Protein AF-A0A922MQA5-F1 (afdb_monomer)

Sequence (140 aa):
MPIGKLEPFSLSSKQWPAYIRRVNQYILLNDVKDNLKVPMLITVVGESTYAVMCDLCSPDFPENKTYEELVNKDGSPNSEVPSVRTETEDTCEDASDEVGEYSHKSNIEAAPEPVTSPPSPPPGASARALRAHNRARLHL

Secondary structure (DSSP, 8-state):
---S-PPPP-GGG--HHHHHHHHHHHHHHTT--HHHHHHHHHHHH-HHHHHHHHHTTTTS-GGGS-HHHHHS-SS-----------------------------------PPPP--PPPPPPTT--HHHHHHHHHHTT--

Mean predicted aligned error: 18.86 Å

Foldseek 3Di:
DQDDDAAADDPVVVPLVVSVVVLVVSCVSRVPDQLCSQVVCLVHNDDVVLVVLQVVQPPDHSNPDGNCCSRVPPPDDDPDDDDDDDDDDDDDDDDDDDDDDDDDDDDDDDDDDDPDQDDDDDPPDDPVVVVVSVVVVVVD

Radius of gyration: 28.34 Å; Cα contacts (8 Å, |Δi|>4): 51; chains: 1; bounding box: 56×68×54 Å

Structure (mmCIF, N/CA/C/O backbone):
data_AF-A0A922MQA5-F1
#
_entry.id   AF-A0A922MQA5-F1
#
loop_
_atom_site.group_PDB
_atom_site.id
_atom_site.type_symbol
_atom_site.label_atom_id
_atom_site.label_alt_id
_atom_site.label_comp_id
_atom_site.label_asym_id
_atom_site.label_entity_id
_atom_site.label_seq_id
_atom_site.pdbx_PDB_ins_code
_atom_site.Cartn_x
_atom_site.Cartn_y
_atom_site.Cartn_z
_atom_site.occupancy
_atom_site.B_iso_or_equiv
_atom_site.auth_seq_id
_atom_site.auth_comp_id
_atom_site.auth_asym_id
_atom_site.auth_atom_id
_atom_site.pdbx_PDB_model_num
ATOM 1 N N . MET A 1 1 ? -10.723 -16.923 2.635 1.00 65.50 1 MET A N 1
ATOM 2 C CA . MET A 1 1 ? -9.321 -16.667 2.228 1.00 65.50 1 MET A CA 1
ATOM 3 C C . MET A 1 1 ? -9.286 -15.342 1.488 1.00 65.50 1 MET A C 1
ATOM 5 O O . MET A 1 1 ? -10.309 -15.036 0.881 1.00 65.50 1 MET A O 1
ATOM 9 N N . PRO A 1 2 ? -8.184 -14.575 1.529 1.00 77.38 2 PRO A N 1
ATOM 10 C CA . PRO A 1 2 ? -8.037 -13.409 0.664 1.00 77.38 2 PRO A CA 1
ATOM 11 C C . PRO A 1 2 ? -8.091 -13.821 -0.814 1.00 77.38 2 PRO A C 1
ATOM 13 O O . PRO A 1 2 ? -7.645 -14.911 -1.180 1.00 77.38 2 PRO A O 1
ATOM 16 N N . ILE A 1 3 ? -8.655 -12.953 -1.646 1.00 88.25 3 ILE A N 1
ATOM 17 C CA . ILE A 1 3 ? -8.811 -13.135 -3.087 1.00 88.25 3 ILE A CA 1
ATOM 18 C C . ILE A 1 3 ? -7.769 -12.267 -3.800 1.00 88.25 3 ILE A C 1
ATOM 20 O O . ILE A 1 3 ? -7.691 -11.054 -3.594 1.00 88.25 3 ILE A O 1
ATOM 24 N N . GLY A 1 4 ? -6.982 -12.908 -4.667 1.00 88.44 4 GLY A N 1
ATOM 25 C CA . GLY A 1 4 ? -5.867 -12.288 -5.381 1.00 88.44 4 GLY A CA 1
ATOM 26 C C . GLY A 1 4 ? -4.569 -12.230 -4.567 1.00 88.44 4 GLY A C 1
ATOM 27 O O . GLY A 1 4 ? -4.519 -12.597 -3.396 1.00 88.44 4 GLY A O 1
ATOM 28 N N . LYS A 1 5 ? -3.498 -11.766 -5.218 1.00 89.75 5 LYS A N 1
ATOM 29 C CA . LYS A 1 5 ? -2.195 -11.494 -4.603 1.00 89.75 5 LYS A CA 1
ATOM 30 C C . LYS A 1 5 ? -1.752 -10.085 -4.987 1.00 89.75 5 LYS A C 1
ATOM 32 O O . LYS A 1 5 ? -1.835 -9.704 -6.157 1.00 89.75 5 LYS A O 1
ATOM 37 N N . LEU A 1 6 ? -1.248 -9.335 -4.014 1.00 92.94 6 LEU A N 1
ATOM 38 C CA . LEU A 1 6 ? -0.515 -8.098 -4.253 1.00 92.94 6 LEU A CA 1
ATOM 39 C C . LEU A 1 6 ? 0.990 -8.386 -4.143 1.00 92.94 6 LEU A C 1
ATOM 41 O O . LEU A 1 6 ? 1.417 -9.158 -3.288 1.00 92.94 6 LEU A O 1
ATOM 45 N N . GLU A 1 7 ? 1.778 -7.814 -5.052 1.00 93.75 7 GLU A N 1
ATOM 46 C CA . GLU A 1 7 ? 3.245 -7.895 -5.005 1.00 93.75 7 GLU A CA 1
ATOM 47 C C . GLU A 1 7 ? 3.784 -6.636 -4.313 1.00 93.75 7 GLU A C 1
ATOM 49 O O . GLU A 1 7 ? 3.208 -5.573 -4.568 1.00 93.75 7 GLU A O 1
ATOM 54 N N . PRO A 1 8 ? 4.869 -6.714 -3.517 1.00 94.25 8 PRO A N 1
ATOM 55 C CA . PRO A 1 8 ? 5.463 -5.557 -2.844 1.00 94.25 8 PRO A CA 1
ATOM 56 C C . PRO A 1 8 ? 5.804 -4.389 -3.775 1.00 94.25 8 PRO A C 1
ATOM 58 O O . PRO A 1 8 ? 6.053 -4.571 -4.973 1.00 94.25 8 PRO A O 1
ATOM 61 N N . PHE A 1 9 ? 5.863 -3.173 -3.223 1.00 94.44 9 PHE A N 1
ATOM 62 C CA . PHE A 1 9 ? 6.219 -2.004 -4.019 1.00 94.44 9 PHE A CA 1
ATOM 63 C C . PHE A 1 9 ? 7.706 -2.020 -4.395 1.00 94.44 9 PHE A C 1
ATOM 65 O O . PHE A 1 9 ? 8.589 -2.209 -3.561 1.00 94.44 9 PHE A O 1
ATOM 72 N N . SER A 1 10 ? 7.990 -1.781 -5.677 1.00 91.12 10 SER A N 1
ATOM 73 C CA . SER A 1 10 ? 9.355 -1.609 -6.171 1.00 91.12 10 SER A CA 1
ATOM 74 C C . SER A 1 10 ? 9.707 -0.125 -6.215 1.00 91.12 10 SER A C 1
ATOM 76 O O . SER A 1 10 ? 9.254 0.596 -7.110 1.00 91.12 10 SER A O 1
ATOM 78 N N . LEU A 1 11 ? 10.574 0.310 -5.296 1.00 88.81 11 LEU A N 1
ATOM 79 C CA . LEU A 1 11 ? 11.140 1.667 -5.259 1.00 88.81 11 LEU A CA 1
ATOM 80 C C . LEU A 1 11 ? 11.762 2.079 -6.609 1.00 88.81 11 LEU A C 1
ATOM 82 O O . LEU A 1 11 ? 11.654 3.232 -7.024 1.00 88.81 11 LEU A O 1
ATOM 86 N N . SER A 1 12 ? 12.344 1.123 -7.343 1.00 89.81 12 SER A N 1
ATOM 87 C CA . SER A 1 12 ? 12.917 1.329 -8.681 1.00 89.81 12 SER A CA 1
ATOM 88 C C . SER A 1 12 ? 11.888 1.759 -9.732 1.00 89.81 12 SER A C 1
ATOM 90 O O . SER A 1 12 ? 12.249 2.448 -10.682 1.00 89.81 12 SER A O 1
ATOM 92 N N . SER A 1 13 ? 10.613 1.381 -9.574 1.00 85.19 13 SER A N 1
ATOM 93 C CA . SER A 1 13 ? 9.548 1.736 -10.524 1.00 85.19 13 SER A CA 1
ATOM 94 C C . SER A 1 13 ? 9.140 3.210 -10.451 1.00 85.19 13 SER A C 1
ATOM 96 O O . SER A 1 13 ? 8.708 3.782 -11.452 1.00 85.19 13 SER A O 1
ATOM 98 N N . LYS A 1 14 ? 9.233 3.816 -9.257 1.00 82.56 14 LYS A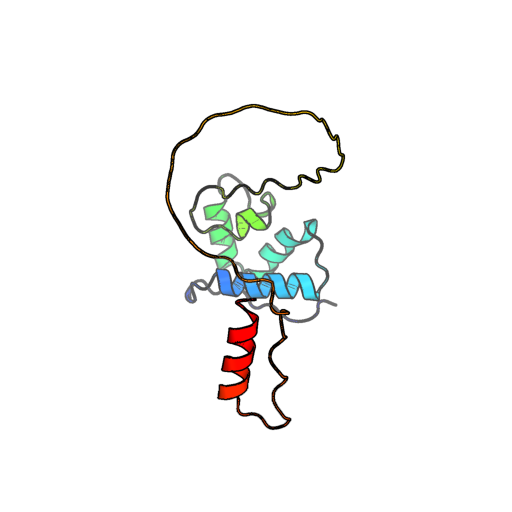 N 1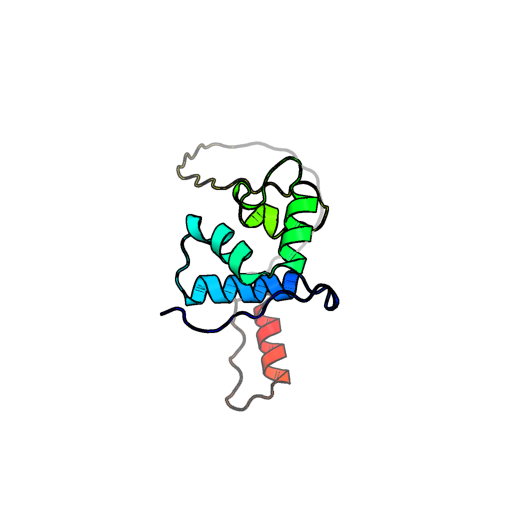
ATOM 99 C CA . LYS A 1 14 ? 8.702 5.150 -8.921 1.00 82.56 14 LYS A CA 1
ATOM 100 C C . LYS A 1 14 ? 7.203 5.355 -9.230 1.00 82.56 14 LYS A C 1
ATOM 102 O O . LYS A 1 14 ? 6.722 6.479 -9.189 1.00 82.56 14 LYS A O 1
ATOM 107 N N . GLN A 1 15 ? 6.436 4.292 -9.501 1.00 90.75 15 GLN A N 1
ATOM 108 C CA . GLN A 1 15 ? 5.010 4.369 -9.861 1.00 90.75 15 GLN A CA 1
ATOM 109 C C . GLN A 1 15 ? 4.083 4.214 -8.642 1.00 90.75 15 GLN A C 1
ATOM 111 O O . GLN A 1 15 ? 3.175 3.379 -8.646 1.00 90.75 15 GLN A O 1
ATOM 116 N N . TRP A 1 16 ? 4.303 5.005 -7.586 1.00 92.38 16 TRP A N 1
ATOM 117 C CA . TRP A 1 16 ? 3.517 4.917 -6.345 1.00 92.38 16 TRP A CA 1
ATOM 118 C C . TRP A 1 16 ? 1.994 5.057 -6.570 1.00 92.38 16 TRP A C 1
ATOM 120 O O . TRP A 1 16 ? 1.261 4.160 -6.145 1.00 92.38 16 TRP A O 1
ATOM 130 N N . PRO A 1 17 ? 1.479 6.030 -7.357 1.00 92.75 17 PRO A N 1
ATOM 131 C CA . PRO A 1 17 ? 0.039 6.122 -7.624 1.00 92.75 17 PRO A CA 1
ATOM 132 C C . PRO A 1 17 ? -0.541 4.906 -8.368 1.00 92.75 17 PRO A C 1
ATOM 134 O O . PRO A 1 17 ? -1.702 4.548 -8.169 1.00 92.75 17 PRO A O 1
ATOM 137 N N . ALA A 1 18 ? 0.246 4.232 -9.216 1.00 93.06 18 ALA A N 1
ATOM 138 C CA . ALA A 1 18 ? -0.193 3.014 -9.904 1.00 93.06 18 ALA A CA 1
ATOM 139 C C . ALA A 1 18 ? -0.213 1.797 -8.964 1.00 93.06 18 ALA A C 1
ATOM 141 O O . ALA A 1 18 ? -1.093 0.941 -9.078 1.00 93.06 18 ALA A O 1
ATOM 142 N N . TYR A 1 19 ? 0.721 1.740 -8.011 1.00 95.38 19 TYR A N 1
ATOM 143 C CA . TYR A 1 19 ? 0.711 0.752 -6.938 1.00 95.38 19 TYR A CA 1
ATOM 144 C C . TYR A 1 19 ? -0.510 0.932 -6.028 1.00 95.38 19 TYR A C 1
ATOM 146 O O . TYR A 1 19 ? -1.281 -0.010 -5.857 1.00 95.38 19 TYR A O 1
ATOM 154 N N . ILE A 1 20 ? -0.774 2.152 -5.552 1.00 95.50 20 ILE A N 1
ATOM 155 C CA . ILE A 1 20 ? -1.957 2.463 -4.736 1.00 95.50 20 ILE A CA 1
ATOM 156 C C . ILE A 1 20 ? -3.269 2.138 -5.459 1.00 95.50 20 ILE A C 1
ATOM 158 O O . ILE A 1 20 ? -4.177 1.575 -4.851 1.00 95.50 20 ILE A O 1
ATOM 162 N N . ARG A 1 21 ? -3.373 2.376 -6.774 1.00 95.56 21 ARG A N 1
ATOM 163 C CA . ARG A 1 21 ? -4.546 1.931 -7.552 1.00 95.56 21 ARG A CA 1
ATOM 164 C C . ARG A 1 21 ? -4.770 0.415 -7.461 1.00 95.56 21 ARG A C 1
ATOM 166 O O . ARG A 1 21 ? -5.921 -0.005 -7.385 1.00 95.56 21 ARG A O 1
ATOM 173 N N . ARG A 1 22 ? -3.711 -0.407 -7.401 1.00 95.75 22 ARG A N 1
ATOM 174 C CA . ARG A 1 22 ? -3.823 -1.860 -7.150 1.00 95.75 22 ARG A CA 1
ATOM 175 C C . ARG A 1 22 ? -4.201 -2.173 -5.699 1.00 95.75 22 ARG A C 1
ATOM 177 O O . ARG A 1 22 ? -5.034 -3.051 -5.497 1.00 95.75 22 ARG A O 1
ATOM 184 N N . VAL A 1 23 ? -3.647 -1.453 -4.717 1.00 96.00 23 VAL A N 1
ATOM 185 C CA . VAL A 1 23 ? -4.028 -1.584 -3.293 1.00 96.00 23 VAL A CA 1
ATOM 186 C C . VAL A 1 23 ? -5.530 -1.328 -3.116 1.00 96.00 23 VAL A C 1
ATOM 188 O O . VAL A 1 23 ? -6.223 -2.148 -2.524 1.00 96.00 23 VAL A O 1
ATOM 191 N N . ASN A 1 24 ? -6.060 -0.254 -3.708 1.00 95.75 24 ASN A N 1
ATOM 192 C CA . ASN A 1 24 ? -7.483 0.092 -3.645 1.00 95.75 24 ASN A CA 1
ATOM 193 C C . ASN A 1 24 ? -8.385 -0.978 -4.282 1.00 95.75 24 ASN A C 1
ATOM 195 O O . ASN A 1 24 ? -9.431 -1.304 -3.729 1.00 95.75 24 ASN A O 1
ATOM 199 N N . GLN A 1 25 ? -7.978 -1.581 -5.405 1.00 96.12 25 GLN A N 1
ATOM 200 C CA . GLN A 1 25 ? -8.719 -2.711 -5.983 1.00 96.12 25 GLN A CA 1
ATOM 201 C C . GLN A 1 25 ? -8.661 -3.963 -5.092 1.00 96.12 25 GLN A C 1
ATOM 203 O O . GLN A 1 25 ? -9.659 -4.666 -4.970 1.00 96.12 25 GLN A O 1
ATOM 208 N N . TYR A 1 26 ? -7.534 -4.224 -4.422 1.00 95.62 26 TYR A N 1
ATOM 209 C CA . TYR A 1 26 ? -7.405 -5.334 -3.472 1.00 95.62 26 TYR A CA 1
ATOM 210 C C . TYR A 1 26 ? -8.261 -5.128 -2.207 1.00 95.62 26 TYR A C 1
ATOM 212 O O . TYR A 1 26 ? -8.888 -6.082 -1.748 1.00 95.62 26 TYR A O 1
ATOM 220 N N . ILE A 1 27 ? -8.353 -3.891 -1.699 1.00 95.25 27 ILE A N 1
ATOM 221 C CA . ILE A 1 27 ? -9.269 -3.477 -0.618 1.00 95.25 27 ILE A CA 1
ATOM 222 C C . ILE A 1 27 ? -10.722 -3.785 -0.997 1.00 95.25 27 ILE A C 1
ATOM 224 O O . ILE A 1 27 ? -11.410 -4.477 -0.249 1.00 95.25 27 ILE A O 1
ATOM 228 N N . LEU A 1 28 ? -11.168 -3.308 -2.166 1.00 95.19 28 LEU A N 1
ATOM 229 C CA . LEU A 1 28 ? -12.544 -3.481 -2.648 1.00 95.19 28 LEU A CA 1
ATOM 230 C C . LEU A 1 28 ? -12.894 -4.957 -2.899 1.00 95.19 28 LEU A C 1
ATOM 232 O O . LEU A 1 28 ? -13.982 -5.400 -2.550 1.00 95.19 28 LEU A O 1
ATOM 236 N N . LEU A 1 29 ? -11.961 -5.731 -3.462 1.00 95.88 29 LEU A N 1
ATOM 237 C CA . LEU A 1 29 ? -12.140 -7.159 -3.752 1.00 95.88 29 LEU A CA 1
ATOM 238 C C . LEU A 1 29 ? -12.265 -8.033 -2.488 1.00 95.88 29 LEU A C 1
ATOM 240 O O . LEU A 1 29 ? -12.796 -9.139 -2.563 1.00 95.88 29 LEU A O 1
ATOM 244 N N . ASN A 1 30 ? -11.760 -7.559 -1.346 1.00 94.94 30 ASN A N 1
ATOM 245 C CA . ASN A 1 30 ? -11.691 -8.312 -0.089 1.00 94.94 30 ASN A CA 1
ATOM 246 C C . ASN A 1 30 ? -12.547 -7.711 1.045 1.00 94.94 30 ASN A C 1
ATOM 248 O O . ASN A 1 30 ? -12.429 -8.172 2.178 1.00 94.94 30 ASN A O 1
ATOM 252 N N . ASP A 1 31 ? -13.374 -6.698 0.754 1.00 95.12 31 ASP A N 1
ATOM 253 C CA . ASP A 1 31 ? -14.197 -5.957 1.730 1.00 95.12 31 ASP A CA 1
ATOM 254 C C . ASP A 1 31 ? -13.396 -5.488 2.969 1.00 95.12 31 ASP A C 1
ATOM 256 O O . ASP A 1 31 ? -13.754 -5.698 4.133 1.00 95.12 31 ASP A O 1
ATOM 260 N N . VAL A 1 32 ? -12.218 -4.898 2.719 1.00 94.31 32 VAL A N 1
ATOM 261 C CA . VAL A 1 32 ? -11.288 -4.498 3.786 1.00 94.31 32 VAL A CA 1
ATOM 262 C C . VAL A 1 32 ? -11.775 -3.218 4.468 1.00 94.31 32 VAL A C 1
ATOM 264 O O . VAL A 1 32 ? -11.565 -2.109 3.971 1.00 94.31 32 VAL A O 1
ATOM 267 N N . LYS A 1 33 ? -12.381 -3.400 5.648 1.00 95.38 33 LYS A N 1
ATOM 268 C CA . LYS A 1 33 ? -12.818 -2.344 6.580 1.00 95.38 33 LYS A CA 1
ATOM 269 C C . LYS A 1 33 ? -11.759 -1.257 6.779 1.00 95.38 33 LYS A C 1
ATOM 271 O O . LYS A 1 33 ? -10.568 -1.556 6.862 1.00 95.38 33 LYS A O 1
ATOM 276 N N . ASP A 1 34 ? -12.196 -0.010 6.957 1.00 93.25 34 ASP A N 1
ATOM 277 C CA . ASP A 1 34 ? -11.317 1.164 7.063 1.00 93.25 34 ASP A CA 1
ATOM 278 C C . ASP A 1 34 ? -10.217 1.020 8.119 1.00 93.25 34 ASP A C 1
ATOM 280 O O . ASP A 1 34 ? -9.044 1.260 7.834 1.00 93.25 34 ASP A O 1
ATOM 284 N N . ASN A 1 35 ? -10.571 0.507 9.300 1.00 93.75 35 ASN A N 1
ATOM 285 C CA . ASN A 1 35 ? -9.646 0.277 10.412 1.00 93.75 35 ASN A CA 1
ATOM 286 C C . ASN A 1 35 ? -8.565 -0.793 10.132 1.00 93.75 35 ASN A C 1
ATOM 288 O O . ASN A 1 35 ? -7.664 -0.977 10.946 1.00 93.75 35 ASN A O 1
ATOM 292 N N . LEU A 1 36 ? -8.668 -1.524 9.017 1.00 95.75 36 LEU A N 1
ATOM 293 C CA . LEU A 1 36 ? -7.698 -2.524 8.568 1.00 95.75 36 LEU A CA 1
ATOM 294 C C . LEU A 1 36 ? -6.875 -2.050 7.360 1.00 95.75 36 LEU A C 1
ATOM 296 O O . LEU A 1 36 ? -5.877 -2.691 7.036 1.00 95.75 36 LEU A O 1
ATOM 300 N N . LYS A 1 37 ? -7.233 -0.931 6.710 1.00 95.38 37 LYS A N 1
ATOM 301 C CA . LYS A 1 37 ? -6.537 -0.428 5.510 1.00 95.38 37 LYS A CA 1
ATOM 302 C C . LYS A 1 37 ? -5.070 -0.080 5.778 1.00 95.38 37 LYS A C 1
ATOM 304 O O . LYS A 1 37 ? -4.222 -0.402 4.950 1.00 95.38 37 LYS A O 1
ATOM 309 N N . VAL A 1 38 ? -4.766 0.526 6.929 1.00 96.44 38 VAL A N 1
ATOM 310 C CA . VAL A 1 38 ? -3.396 0.912 7.324 1.00 96.44 38 VAL A CA 1
ATOM 311 C C . VAL A 1 38 ? -2.528 -0.313 7.668 1.00 96.44 38 VAL A C 1
ATOM 313 O O . VAL A 1 38 ? -1.507 -0.490 6.999 1.00 96.44 38 VAL A O 1
ATOM 316 N N . PRO A 1 39 ? -2.932 -1.233 8.576 1.00 95.81 39 PRO A N 1
ATOM 317 C CA . PRO A 1 39 ? -2.214 -2.495 8.784 1.00 95.81 39 PRO A CA 1
ATOM 318 C C . PRO A 1 39 ? -2.031 -3.312 7.497 1.00 95.81 39 PRO A C 1
ATOM 320 O O . PRO A 1 39 ? -0.952 -3.846 7.239 1.00 95.81 39 PRO A O 1
ATOM 323 N N . MET A 1 40 ? -3.064 -3.381 6.651 1.00 95.12 40 MET A N 1
ATOM 3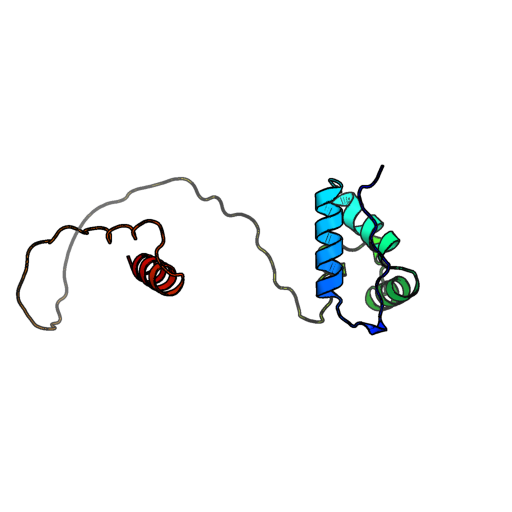24 C CA . MET A 1 40 ? -2.986 -4.084 5.372 1.00 95.12 40 MET A CA 1
ATOM 325 C C . MET A 1 40 ? -1.948 -3.429 4.454 1.00 95.12 40 MET A C 1
ATOM 327 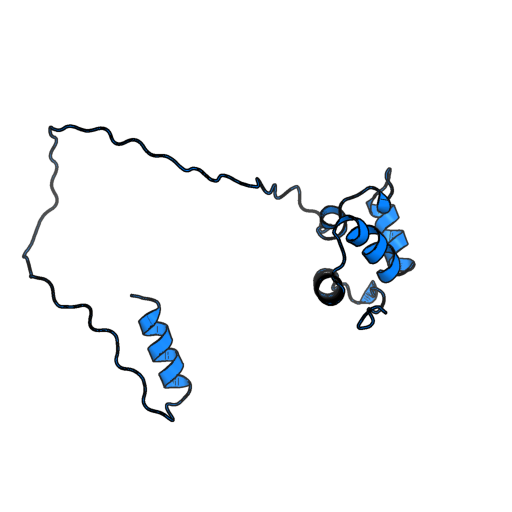O O . MET A 1 40 ? -1.053 -4.136 4.002 1.00 95.12 40 MET A O 1
ATOM 331 N N . LEU A 1 41 ? -1.979 -2.101 4.261 1.00 95.69 41 LEU A N 1
ATOM 332 C CA . LEU A 1 41 ? -0.985 -1.371 3.461 1.00 95.69 41 LEU A CA 1
ATOM 333 C C . LEU A 1 41 ? 0.448 -1.657 3.934 1.00 95.69 41 LEU A C 1
ATOM 335 O O . LEU A 1 41 ? 1.297 -2.002 3.116 1.00 95.69 41 LEU A O 1
ATOM 339 N N . ILE A 1 42 ? 0.694 -1.570 5.243 1.00 95.31 42 ILE A N 1
ATOM 340 C CA . ILE A 1 42 ? 2.007 -1.822 5.850 1.00 95.31 42 ILE A CA 1
ATOM 341 C C . ILE A 1 42 ? 2.485 -3.258 5.574 1.00 95.31 42 ILE A C 1
ATOM 343 O O . ILE A 1 42 ? 3.623 -3.454 5.151 1.00 95.31 42 ILE A O 1
ATOM 347 N N . THR A 1 43 ? 1.615 -4.263 5.721 1.00 93.75 43 THR A N 1
ATOM 348 C CA . THR A 1 43 ? 1.996 -5.668 5.460 1.00 93.75 43 THR A CA 1
ATOM 349 C C . THR A 1 43 ? 2.247 -5.987 3.982 1.00 93.75 43 THR A C 1
ATOM 351 O O . THR A 1 43 ? 3.049 -6.874 3.691 1.00 93.75 43 THR A O 1
ATOM 354 N N . VAL A 1 44 ? 1.608 -5.282 3.039 1.00 94.81 44 VAL A N 1
ATOM 355 C CA . VAL A 1 44 ? 1.756 -5.554 1.592 1.00 94.81 44 VAL A CA 1
ATOM 356 C C . VAL A 1 44 ? 2.819 -4.704 0.893 1.00 94.81 44 VAL A C 1
ATOM 358 O O . VAL A 1 44 ? 3.307 -5.113 -0.156 1.00 94.81 44 VAL A O 1
ATOM 361 N N . VAL A 1 45 ? 3.203 -3.543 1.440 1.00 94.19 45 VAL A N 1
ATOM 362 C CA . VAL A 1 45 ? 4.144 -2.617 0.775 1.00 94.19 45 VAL A CA 1
ATOM 363 C C . VAL A 1 45 ? 5.580 -3.154 0.692 1.00 94.19 45 VAL A C 1
ATOM 365 O O . VAL A 1 45 ? 6.293 -2.854 -0.268 1.00 94.19 45 VAL A O 1
ATOM 368 N N . GLY A 1 46 ? 5.970 -4.004 1.648 1.00 93.50 46 GLY A N 1
ATOM 369 C CA . GLY A 1 46 ? 7.288 -4.635 1.738 1.00 93.50 46 GLY A CA 1
ATOM 370 C C . GLY A 1 46 ? 8.336 -3.805 2.488 1.00 93.50 46 GLY A C 1
ATOM 371 O O . GLY A 1 46 ? 8.311 -2.576 2.478 1.00 93.50 46 GLY A O 1
ATOM 372 N N . GLU A 1 47 ? 9.283 -4.510 3.111 1.00 94.06 47 GLU A N 1
ATOM 373 C CA . GLU A 1 47 ? 10.318 -3.999 4.030 1.00 94.06 47 GLU A CA 1
ATOM 374 C C . GLU A 1 47 ? 11.017 -2.713 3.559 1.00 94.06 47 GLU A C 1
ATOM 376 O O . GLU A 1 47 ? 11.060 -1.724 4.287 1.00 94.06 47 GLU A O 1
ATOM 381 N N . SER A 1 48 ? 11.520 -2.693 2.322 1.00 92.62 48 SER A N 1
ATOM 382 C CA . SER A 1 48 ? 12.280 -1.557 1.785 1.00 92.62 48 SER A CA 1
ATOM 383 C C . SER A 1 48 ? 11.443 -0.289 1.615 1.00 92.62 48 SER A C 1
ATOM 385 O O . SER A 1 48 ? 11.960 0.811 1.792 1.00 92.62 48 SER A O 1
ATOM 387 N N . THR A 1 49 ? 10.152 -0.422 1.304 1.00 93.19 49 THR A N 1
ATOM 388 C CA . THR A 1 49 ? 9.238 0.727 1.238 1.00 93.19 49 THR A CA 1
ATOM 389 C C . THR A 1 49 ? 8.730 1.097 2.627 1.00 93.19 49 THR A C 1
ATOM 391 O O . THR A 1 49 ? 8.563 2.278 2.915 1.00 93.19 49 THR A O 1
ATOM 394 N N . TYR A 1 50 ? 8.547 0.115 3.513 1.00 94.56 50 TYR A N 1
ATOM 395 C CA . TYR A 1 50 ? 8.162 0.352 4.900 1.00 94.56 50 TYR A CA 1
ATOM 396 C C . TYR A 1 50 ? 9.199 1.195 5.657 1.00 94.56 50 TYR A C 1
ATOM 398 O O . TYR A 1 50 ? 8.825 2.154 6.325 1.00 94.56 50 TYR A O 1
ATOM 406 N N . ALA A 1 51 ? 10.497 0.925 5.470 1.00 94.00 51 ALA A N 1
ATOM 407 C CA . ALA A 1 51 ? 11.571 1.754 6.022 1.00 94.00 51 ALA A CA 1
ATOM 408 C C . ALA A 1 51 ? 11.437 3.233 5.600 1.00 94.00 51 ALA A C 1
ATOM 410 O O . ALA A 1 51 ? 11.421 4.121 6.449 1.00 94.00 51 ALA A O 1
ATOM 411 N N . VAL A 1 52 ? 11.210 3.488 4.305 1.00 93.06 52 VAL A N 1
ATOM 412 C CA . VAL A 1 52 ? 10.970 4.844 3.776 1.00 93.06 52 VAL A CA 1
ATOM 413 C C . VAL A 1 52 ? 9.684 5.459 4.350 1.00 93.06 52 VAL A C 1
ATOM 415 O O . VAL A 1 52 ? 9.641 6.658 4.617 1.00 93.06 52 VAL A O 1
ATOM 418 N N . MET A 1 53 ? 8.633 4.665 4.585 1.00 92.81 53 MET A N 1
ATOM 419 C CA . MET A 1 53 ? 7.419 5.151 5.251 1.00 92.81 53 MET A CA 1
ATOM 420 C C . MET A 1 53 ? 7.690 5.571 6.702 1.00 92.81 53 MET A C 1
ATOM 422 O O . MET A 1 53 ? 7.151 6.596 7.115 1.00 92.81 53 MET A O 1
ATOM 426 N N . CYS A 1 54 ? 8.536 4.853 7.447 1.00 93.69 54 CYS A N 1
ATOM 427 C CA . CYS A 1 54 ? 8.970 5.244 8.792 1.00 93.69 54 CYS A CA 1
ATOM 428 C C . CYS A 1 54 ? 9.788 6.544 8.778 1.00 93.69 54 CYS A C 1
ATOM 430 O O . CYS A 1 54 ? 9.442 7.479 9.502 1.00 93.69 54 CYS A O 1
ATOM 432 N N . ASP A 1 55 ? 10.798 6.647 7.905 1.00 93.81 55 ASP A N 1
ATOM 433 C CA . ASP A 1 55 ? 11.620 7.859 7.750 1.00 93.81 55 ASP A CA 1
ATOM 434 C C . ASP A 1 55 ? 10.752 9.097 7.456 1.00 93.81 55 ASP A C 1
ATOM 436 O O . ASP A 1 55 ? 10.945 10.162 8.040 1.00 93.81 55 ASP A O 1
ATOM 440 N N . LEU A 1 56 ? 9.737 8.940 6.595 1.00 90.81 56 LEU A N 1
ATOM 441 C CA . LEU A 1 56 ? 8.772 9.989 6.253 1.00 90.81 56 LEU A CA 1
ATOM 442 C C . LEU A 1 56 ? 7.697 10.237 7.328 1.00 90.81 56 LEU A C 1
ATOM 444 O O . LEU A 1 56 ? 6.929 11.193 7.194 1.00 90.81 56 LEU A O 1
ATOM 448 N N . CYS A 1 57 ? 7.531 9.369 8.329 1.00 91.56 57 CYS A N 1
ATOM 449 C CA . CYS A 1 57 ? 6.521 9.530 9.388 1.00 91.56 57 CYS A CA 1
ATOM 450 C C . CYS A 1 57 ? 7.071 10.134 10.683 1.00 91.56 57 CYS A C 1
ATOM 452 O O . CYS A 1 57 ? 6.274 10.744 11.404 1.00 91.56 57 CYS A O 1
ATOM 454 N N . SER A 1 58 ? 8.384 10.013 10.910 1.00 89.44 58 SER A N 1
ATOM 455 C CA . SER A 1 58 ? 9.132 10.552 12.052 1.00 89.44 58 SER A CA 1
ATOM 456 C C . SER A 1 58 ? 8.696 11.982 12.436 1.00 89.44 58 SER A C 1
ATOM 458 O O . SER A 1 58 ? 8.566 12.830 11.549 1.00 89.44 58 SER A O 1
ATOM 460 N N . PRO A 1 59 ? 8.459 12.282 13.731 1.00 90.81 59 PRO A N 1
ATOM 461 C CA . PRO A 1 59 ? 8.740 11.447 14.907 1.00 90.81 59 PRO A CA 1
ATOM 462 C C . PRO A 1 59 ? 7.725 10.319 15.170 1.00 90.81 59 PRO A C 1
ATOM 464 O O . PRO A 1 59 ? 7.962 9.506 16.061 1.00 90.81 59 PRO A O 1
ATOM 467 N N . ASP A 1 60 ? 6.616 10.250 14.429 1.00 91.94 60 ASP A N 1
ATOM 468 C CA . ASP A 1 60 ? 5.572 9.245 14.654 1.00 91.94 60 ASP A CA 1
ATOM 469 C C . ASP A 1 60 ? 5.749 7.983 13.794 1.00 91.94 60 ASP A C 1
ATOM 471 O O . ASP A 1 60 ? 6.448 7.962 12.779 1.00 91.94 60 ASP A O 1
ATOM 475 N N . PHE A 1 61 ? 5.000 6.943 14.152 1.00 90.56 61 PHE A N 1
ATOM 476 C CA . PHE A 1 61 ? 4.929 5.677 13.428 1.00 90.56 61 PHE A CA 1
ATOM 477 C C . PHE A 1 61 ? 3.855 5.696 12.323 1.00 90.56 61 PHE A C 1
ATOM 479 O O . PHE A 1 61 ? 2.816 6.343 12.499 1.00 90.56 61 PHE A O 1
ATOM 486 N N . PRO A 1 62 ? 4.057 4.991 11.190 1.00 92.38 62 PRO A N 1
ATOM 487 C CA . PRO A 1 62 ? 3.066 4.914 10.115 1.00 92.38 62 PRO A CA 1
ATOM 488 C C . PRO A 1 62 ? 1.758 4.231 10.548 1.00 92.38 62 PRO A C 1
ATOM 490 O O . PRO A 1 62 ? 0.703 4.595 10.040 1.00 92.38 62 PRO A O 1
ATOM 493 N N . GLU A 1 63 ? 1.788 3.309 11.517 1.00 94.31 63 GLU A N 1
ATOM 494 C CA . GLU A 1 63 ? 0.599 2.662 12.094 1.00 94.31 63 GLU A CA 1
ATOM 495 C C . GLU A 1 63 ? -0.388 3.655 12.731 1.00 94.31 63 GLU A C 1
ATOM 497 O O . GLU A 1 63 ? -1.582 3.368 12.805 1.00 94.31 63 GLU A O 1
ATOM 502 N N . ASN A 1 64 ? 0.101 4.820 13.173 1.00 92.81 64 ASN A N 1
ATOM 503 C CA . ASN A 1 64 ? -0.695 5.845 13.851 1.00 92.81 64 ASN A CA 1
ATOM 504 C C . ASN A 1 64 ? -1.329 6.864 12.886 1.00 92.81 64 ASN A C 1
ATOM 506 O O . ASN A 1 64 ? -2.028 7.765 13.347 1.00 92.81 64 ASN A O 1
ATOM 510 N N . LYS A 1 65 ? -1.070 6.770 11.573 1.00 92.69 65 LYS A N 1
ATOM 511 C CA . LYS A 1 65 ? -1.551 7.732 10.562 1.00 92.69 65 LYS A CA 1
ATOM 512 C C . LYS A 1 65 ? -2.688 7.133 9.740 1.00 92.69 65 LYS A C 1
ATOM 514 O O . LYS A 1 65 ? -2.816 5.915 9.625 1.00 92.69 65 LYS A O 1
ATOM 519 N N . THR A 1 66 ? -3.541 7.980 9.175 1.00 93.88 66 THR A N 1
ATOM 520 C CA . THR A 1 66 ? -4.654 7.532 8.331 1.00 93.88 66 THR A CA 1
ATOM 521 C C . THR A 1 66 ? -4.152 6.944 7.010 1.00 93.88 66 THR A C 1
ATOM 523 O O . THR A 1 66 ? -3.053 7.239 6.536 1.00 93.88 66 THR A O 1
ATOM 526 N N . TYR A 1 67 ? -4.987 6.123 6.365 1.00 94.12 67 TYR A N 1
ATOM 527 C CA . TYR A 1 67 ? -4.666 5.555 5.052 1.00 94.12 67 TYR A CA 1
ATOM 528 C C . TYR A 1 67 ? -4.379 6.645 4.007 1.00 94.12 67 TYR A C 1
ATOM 530 O O . TYR A 1 67 ? -3.491 6.483 3.175 1.00 94.12 67 TYR A O 1
ATOM 538 N N . GLU A 1 68 ? -5.089 7.772 4.077 1.00 92.25 68 GLU A N 1
ATOM 539 C CA . GLU A 1 68 ? -4.967 8.871 3.119 1.00 92.25 68 GLU A CA 1
ATOM 540 C C . GLU A 1 68 ? -3.666 9.665 3.310 1.00 92.25 68 GLU A C 1
ATOM 542 O O . GLU A 1 68 ? -2.998 9.955 2.321 1.00 92.25 68 GLU A O 1
ATOM 547 N N . GLU A 1 69 ? -3.224 9.914 4.547 1.00 91.69 69 GLU A N 1
ATOM 548 C CA . GLU A 1 69 ? -1.921 10.545 4.838 1.00 91.69 69 GLU A CA 1
ATOM 549 C C . GLU A 1 69 ? -0.719 9.684 4.411 1.00 91.69 69 GLU A C 1
ATOM 551 O O . GLU A 1 69 ? 0.337 10.211 4.054 1.00 91.69 69 GLU A O 1
ATOM 556 N N . LEU A 1 70 ? -0.860 8.354 4.448 1.00 91.81 70 LEU A N 1
ATOM 557 C CA . LEU A 1 70 ? 0.166 7.423 3.964 1.00 91.81 70 LEU A CA 1
ATOM 558 C C . LEU A 1 70 ? 0.177 7.306 2.433 1.00 91.81 70 LEU A C 1
ATOM 560 O O . LEU A 1 70 ? 1.226 7.048 1.843 1.00 91.81 70 LEU A O 1
ATOM 564 N N . VAL A 1 71 ? -0.979 7.478 1.791 1.00 91.19 71 VAL A N 1
ATOM 565 C CA . VAL A 1 71 ? -1.154 7.352 0.339 1.00 91.19 71 VAL A CA 1
ATOM 566 C C . VAL A 1 71 ? -0.798 8.637 -0.400 1.00 91.19 71 VAL A C 1
ATOM 568 O O . VAL A 1 71 ? -0.007 8.588 -1.343 1.00 91.19 71 VAL A O 1
ATOM 571 N N . ASN A 1 72 ? -1.345 9.775 0.031 1.00 82.88 72 ASN A N 1
ATOM 572 C CA . ASN A 1 72 ? -1.269 11.072 -0.649 1.00 82.88 72 ASN A CA 1
ATOM 573 C C . ASN A 1 72 ? 0.066 11.798 -0.405 1.00 82.88 72 ASN A C 1
ATOM 575 O O . ASN A 1 72 ? 0.139 13.018 -0.501 1.00 82.88 72 ASN A O 1
ATOM 579 N N . LYS A 1 73 ? 1.131 11.062 -0.074 1.00 61.75 73 LYS A N 1
ATOM 580 C CA . LYS A 1 73 ? 2.402 11.605 0.424 1.00 61.75 73 LYS A CA 1
ATOM 581 C C . LYS A 1 73 ? 3.358 12.109 -0.668 1.00 61.75 73 LYS A C 1
ATOM 583 O O . LYS A 1 73 ? 4.573 12.138 -0.478 1.00 61.75 73 LYS A O 1
ATOM 588 N N . ASP A 1 74 ? 2.792 12.559 -1.786 1.00 49.03 74 ASP A N 1
ATOM 589 C CA . ASP A 1 74 ? 3.427 13.560 -2.640 1.00 49.03 74 ASP A CA 1
ATOM 590 C C . ASP A 1 74 ? 3.389 14.897 -1.874 1.00 49.03 74 ASP A C 1
ATOM 592 O O . ASP A 1 74 ? 2.358 15.262 -1.314 1.00 49.03 74 ASP A O 1
ATOM 596 N N . GLY A 1 75 ? 4.512 15.616 -1.786 1.00 46.84 75 GLY A N 1
ATOM 597 C CA . GLY A 1 75 ? 4.700 16.732 -0.842 1.00 46.84 75 GLY A CA 1
ATOM 598 C C . GLY A 1 75 ? 3.921 18.020 -1.151 1.00 46.84 75 GLY A C 1
ATOM 599 O O . GLY A 1 75 ? 4.537 19.045 -1.434 1.00 46.84 75 GLY A O 1
ATOM 600 N N . SER A 1 76 ? 2.590 17.981 -1.075 1.00 35.34 76 SER A N 1
ATOM 601 C CA . SER A 1 76 ? 1.682 19.117 -1.268 1.00 35.34 76 SER A CA 1
ATOM 602 C C . SER A 1 76 ? 0.819 19.336 -0.016 1.00 35.34 76 SER A C 1
ATOM 604 O O . SER A 1 76 ? 0.261 18.370 0.505 1.00 35.34 76 SER A O 1
ATOM 606 N N . PRO A 1 77 ? 0.673 20.574 0.492 1.00 42.25 77 PRO A N 1
ATOM 607 C CA . PRO A 1 77 ? -0.100 20.828 1.703 1.00 42.25 77 PRO A CA 1
ATOM 608 C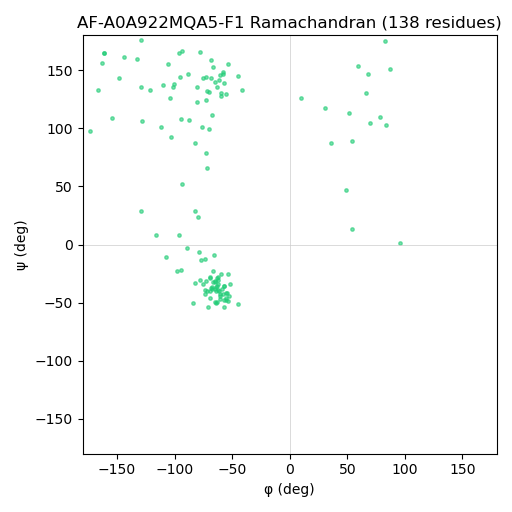 C . PRO A 1 77 ? -1.613 20.699 1.462 1.00 42.25 77 PRO A C 1
ATOM 610 O O . PRO A 1 77 ? -2.174 21.391 0.618 1.00 42.25 77 PRO A O 1
ATOM 613 N N . ASN A 1 78 ? -2.240 19.830 2.256 1.00 40.66 78 ASN A N 1
ATOM 614 C CA . ASN A 1 78 ? -3.648 19.822 2.673 1.00 40.66 78 ASN A CA 1
ATOM 615 C C . ASN A 1 78 ? -4.702 20.300 1.643 1.00 40.66 78 ASN A C 1
ATOM 617 O O . ASN A 1 78 ? -5.154 21.444 1.679 1.00 40.66 78 ASN A O 1
ATOM 621 N N . SER A 1 79 ? -5.196 19.395 0.788 1.00 39.38 79 SER A N 1
ATOM 622 C CA . SER A 1 79 ? -6.510 19.586 0.155 1.00 39.38 79 SER A CA 1
ATOM 623 C C . SER A 1 79 ? -7.608 19.140 1.125 1.00 39.38 79 SER A C 1
ATOM 625 O O . SER A 1 79 ? -8.018 17.978 1.124 1.00 39.38 79 SER A O 1
ATOM 627 N N . GLU A 1 80 ? -8.047 20.055 1.985 1.00 44.94 80 GLU A N 1
ATOM 628 C CA . GLU A 1 80 ? -9.114 19.808 2.958 1.00 44.94 80 GLU A CA 1
ATOM 629 C C . GLU A 1 80 ? -10.416 19.402 2.254 1.00 44.94 80 GLU A C 1
ATOM 631 O O . GLU A 1 80 ? -10.893 20.093 1.353 1.00 44.94 80 GLU A O 1
ATOM 636 N N . VAL A 1 81 ? -11.006 18.282 2.682 1.00 50.16 81 VAL A N 1
ATOM 637 C CA . VAL A 1 81 ? -12.319 17.812 2.220 1.00 50.16 81 VAL A CA 1
ATOM 638 C C . VAL A 1 81 ? -13.388 18.095 3.282 1.00 50.16 81 VAL A C 1
ATOM 640 O O . VAL A 1 81 ? -13.602 17.271 4.174 1.00 50.16 81 VAL A O 1
ATOM 643 N N . PRO A 1 82 ? -14.096 19.241 3.220 1.00 38.56 82 PRO A N 1
ATOM 644 C CA . PRO A 1 82 ? -15.270 19.466 4.050 1.00 38.56 82 PRO A CA 1
ATOM 645 C C . PRO A 1 82 ? -16.410 18.554 3.578 1.00 38.56 82 PRO A C 1
ATOM 647 O O . PRO A 1 82 ? -17.103 18.821 2.596 1.00 38.56 82 PRO A O 1
ATOM 650 N N . SER A 1 83 ? -16.580 17.449 4.299 1.00 36.28 83 SER A N 1
ATOM 651 C CA . SER A 1 83 ? -17.738 16.563 4.195 1.00 36.28 83 SER A CA 1
ATOM 652 C C . SER A 1 83 ? -19.048 17.312 4.479 1.00 36.28 83 SER A C 1
ATOM 654 O O . SER A 1 83 ? -19.076 18.190 5.335 1.00 36.28 83 SER A O 1
ATOM 656 N N . VAL A 1 84 ? -20.126 16.894 3.804 1.00 41.81 84 VAL A N 1
ATOM 657 C CA . VAL A 1 84 ? -21.545 17.196 4.089 1.00 41.81 84 VAL A CA 1
ATOM 658 C C . VAL A 1 84 ? -21.922 18.677 4.275 1.00 41.81 84 VAL A C 1
ATOM 660 O O . VAL A 1 84 ? -21.728 19.283 5.326 1.00 41.81 84 VAL A O 1
ATOM 663 N N . ARG A 1 85 ? -22.719 19.175 3.323 1.00 35.66 85 ARG A N 1
ATOM 664 C CA . ARG A 1 85 ? -23.939 19.921 3.660 1.00 35.66 85 ARG A CA 1
ATOM 665 C C . ARG A 1 85 ? -25.132 19.343 2.906 1.00 35.66 85 ARG A C 1
ATOM 667 O O . ARG A 1 85 ? -25.259 19.505 1.698 1.00 35.66 85 ARG A O 1
ATOM 674 N N . THR A 1 86 ? -25.983 18.635 3.639 1.00 37.09 86 THR A N 1
ATOM 675 C CA . THR A 1 86 ? -27.377 18.396 3.260 1.00 37.09 86 THR A CA 1
ATOM 676 C C . THR A 1 86 ? -28.190 19.560 3.804 1.00 37.09 86 THR A C 1
ATOM 678 O O . THR A 1 86 ? -28.375 19.646 5.016 1.00 37.09 86 THR A O 1
ATOM 681 N N . GLU A 1 87 ? -28.645 20.450 2.930 1.00 39.88 87 GLU A N 1
ATOM 682 C CA . GLU A 1 87 ? -29.530 21.557 3.295 1.00 39.88 87 GLU A CA 1
ATOM 683 C C . GLU A 1 87 ? -30.899 21.295 2.658 1.00 39.88 87 GLU A C 1
ATOM 685 O O . GLU A 1 87 ? -31.089 21.420 1.448 1.00 39.88 87 GLU A O 1
ATOM 690 N N . THR A 1 88 ? -31.820 20.812 3.492 1.00 37.66 88 THR A N 1
ATOM 691 C CA . THR A 1 88 ? -33.263 20.771 3.236 1.00 37.66 88 THR A CA 1
ATOM 692 C C . THR A 1 88 ? -33.924 21.986 3.877 1.00 37.66 88 THR A C 1
ATOM 694 O O . THR A 1 88 ? -33.332 22.598 4.761 1.00 37.66 88 THR A O 1
ATOM 697 N N . GLU A 1 89 ? -35.165 22.256 3.465 1.00 36.38 89 GLU A N 1
ATOM 698 C CA . GLU A 1 89 ? -36.046 23.323 3.967 1.00 36.38 89 GLU A CA 1
ATOM 699 C C . GLU A 1 89 ? -35.562 24.736 3.556 1.00 36.38 89 GLU A C 1
ATOM 701 O O . GLU A 1 89 ? -34.492 25.194 3.934 1.00 36.38 89 GLU A O 1
ATOM 706 N N . ASP A 1 90 ? -36.181 25.404 2.579 1.00 38.12 90 ASP A N 1
ATOM 707 C CA . ASP A 1 90 ? -37.590 25.835 2.448 1.00 38.12 90 ASP A CA 1
ATOM 708 C C . ASP A 1 90 ? -37.918 27.088 3.274 1.00 38.12 90 ASP A C 1
ATOM 710 O O . ASP A 1 90 ? -37.991 27.047 4.499 1.00 38.12 90 ASP A O 1
ATOM 714 N N . THR A 1 91 ? -38.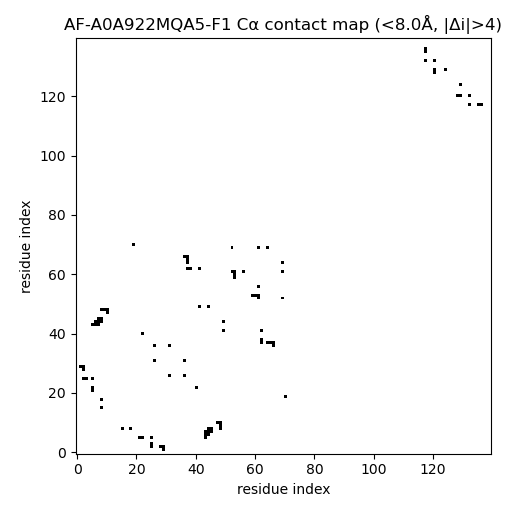137 28.200 2.569 1.00 29.30 91 THR A N 1
ATOM 715 C CA . THR A 1 91 ? -39.080 29.282 2.898 1.00 29.30 91 THR A CA 1
ATOM 716 C C . THR A 1 91 ? -39.219 30.157 1.649 1.00 29.30 91 THR A C 1
ATOM 718 O O . THR A 1 91 ? -38.219 30.529 1.033 1.00 29.30 91 THR A O 1
ATOM 721 N N . CYS A 1 92 ? -40.449 30.501 1.272 1.00 46.47 92 CYS A N 1
ATOM 722 C CA . CYS A 1 92 ? -40.745 31.498 0.247 1.00 46.47 92 CYS A CA 1
ATOM 723 C C . CYS A 1 92 ? -41.146 32.837 0.887 1.00 46.47 92 CYS A C 1
ATOM 725 O O . CYS A 1 92 ? -41.967 32.866 1.800 1.00 46.47 92 CYS A O 1
ATOM 727 N N . GLU A 1 93 ? -40.609 33.945 0.371 1.00 39.69 93 GLU A N 1
ATOM 728 C CA . GLU A 1 93 ? -41.075 35.308 0.665 1.00 39.69 93 GLU A CA 1
ATOM 729 C C . GLU A 1 93 ? -41.232 36.103 -0.648 1.00 39.69 93 GLU A C 1
ATOM 731 O O . GLU A 1 93 ? -40.730 35.692 -1.698 1.00 39.69 93 GLU A O 1
ATOM 736 N N . ASP A 1 94 ? -42.018 37.180 -0.601 1.00 36.53 94 ASP A N 1
ATOM 737 C CA . ASP A 1 94 ? -42.801 37.721 -1.726 1.00 36.53 94 ASP A CA 1
ATOM 738 C C . ASP A 1 94 ? -42.585 39.243 -1.940 1.00 36.53 94 ASP A C 1
ATOM 740 O O . ASP A 1 94 ? -41.947 39.906 -1.123 1.00 36.53 94 ASP A O 1
ATOM 744 N N . ALA A 1 95 ? -43.200 39.783 -3.001 1.00 35.75 95 ALA A N 1
ATOM 745 C CA . ALA A 1 95 ? -43.489 41.198 -3.289 1.00 35.75 95 ALA A CA 1
ATOM 746 C C . ALA A 1 95 ? -42.403 42.102 -3.947 1.00 35.75 95 ALA A C 1
ATOM 748 O O . ALA A 1 95 ? -41.548 42.685 -3.290 1.00 35.75 95 ALA A O 1
ATOM 749 N N . SER A 1 96 ? -42.614 42.328 -5.257 1.00 43.00 96 SER A N 1
ATOM 750 C CA . SER A 1 96 ? -42.831 43.644 -5.914 1.00 43.00 96 SER A CA 1
ATOM 751 C C . SER A 1 96 ? -41.767 44.766 -6.024 1.00 43.00 96 SER A C 1
ATOM 753 O O . SER A 1 96 ? -41.295 45.277 -5.019 1.00 43.00 96 SER A O 1
ATOM 755 N N . ASP A 1 97 ? -41.619 45.256 -7.280 1.00 35.50 97 ASP A N 1
ATOM 756 C CA . ASP A 1 97 ? -41.583 46.676 -7.754 1.00 35.50 97 ASP A CA 1
ATOM 757 C C . ASP A 1 97 ? -40.487 47.643 -7.199 1.00 35.50 97 ASP A C 1
ATOM 759 O O . ASP A 1 97 ? -40.003 47.485 -6.090 1.00 35.50 97 ASP A O 1
ATOM 763 N N . GLU A 1 98 ? -39.986 48.725 -7.821 1.00 42.22 98 GLU A N 1
ATOM 764 C CA . GLU A 1 98 ? -39.941 49.359 -9.166 1.00 42.22 98 GLU A CA 1
ATOM 765 C C . GLU A 1 98 ? -38.770 50.403 -9.091 1.00 42.22 98 GLU A C 1
ATOM 767 O O . GLU A 1 98 ? -38.478 50.890 -7.999 1.00 42.22 98 GLU A O 1
ATOM 772 N N . VAL A 1 99 ? -38.052 50.897 -10.1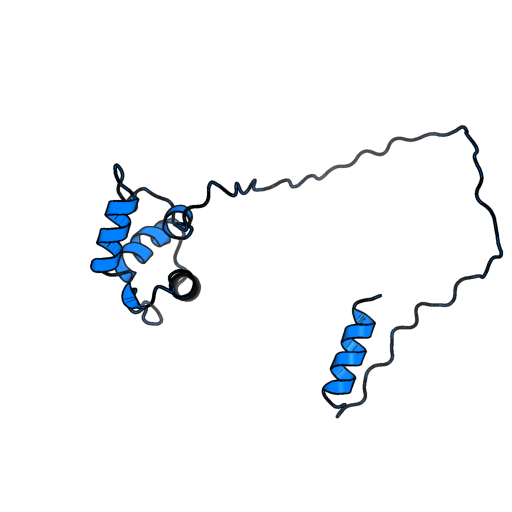15 1.00 32.75 99 VAL A N 1
ATOM 773 C CA . VAL A 1 99 ? -37.755 50.513 -11.516 1.00 32.75 99 VAL A CA 1
ATOM 774 C C . VAL A 1 99 ? -36.485 51.304 -11.958 1.00 32.75 99 VAL A C 1
ATOM 776 O O . VAL A 1 99 ? -36.121 52.274 -11.290 1.00 32.75 99 VAL A O 1
ATOM 779 N N . GLY A 1 100 ? -35.779 50.959 -13.053 1.00 31.09 100 GLY A N 1
ATOM 780 C CA . GLY A 1 100 ? -34.556 51.704 -13.447 1.00 31.09 100 GLY A CA 1
ATOM 781 C C . GLY A 1 100 ? -33.915 51.334 -14.797 1.00 31.09 100 GLY A C 1
ATOM 782 O O . GLY A 1 100 ? -33.145 50.385 -14.896 1.00 31.09 100 GLY A O 1
ATOM 783 N N . GLU A 1 101 ? -34.211 52.110 -15.840 1.00 29.05 101 GLU A N 1
ATOM 784 C CA . GLU A 1 101 ? -33.856 51.857 -17.248 1.00 29.05 101 GLU A CA 1
ATOM 785 C C . GLU A 1 101 ? -32.406 52.229 -17.651 1.00 29.05 101 GLU A C 1
ATOM 787 O O . GLU A 1 101 ? -31.977 53.360 -17.428 1.00 29.05 101 GLU A O 1
ATOM 792 N N . TYR A 1 102 ? -31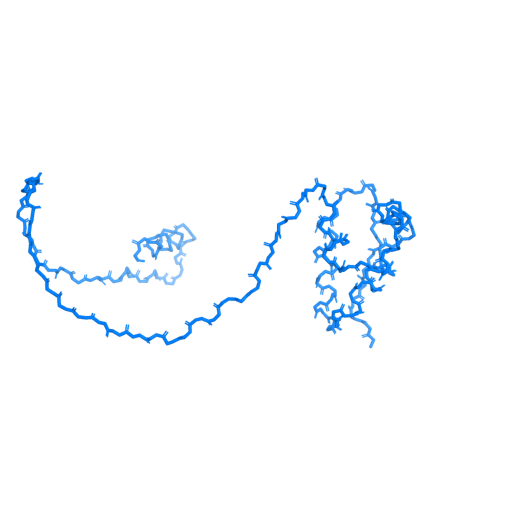.712 51.357 -18.411 1.00 30.61 102 TYR A N 1
ATOM 793 C CA . TYR A 1 102 ? -30.895 51.807 -19.560 1.00 30.61 102 TYR A CA 1
ATOM 794 C C . TYR A 1 102 ? -30.690 50.745 -20.666 1.00 30.61 102 TYR A C 1
ATOM 796 O O . TYR A 1 102 ? -29.932 49.792 -20.517 1.00 30.61 102 TYR A O 1
ATOM 804 N N . SER A 1 103 ? -31.344 50.982 -21.809 1.00 32.47 103 SER A N 1
ATOM 805 C CA . SER A 1 103 ? -31.013 50.566 -23.190 1.00 32.47 103 SER A CA 1
ATOM 806 C C . SER A 1 103 ? -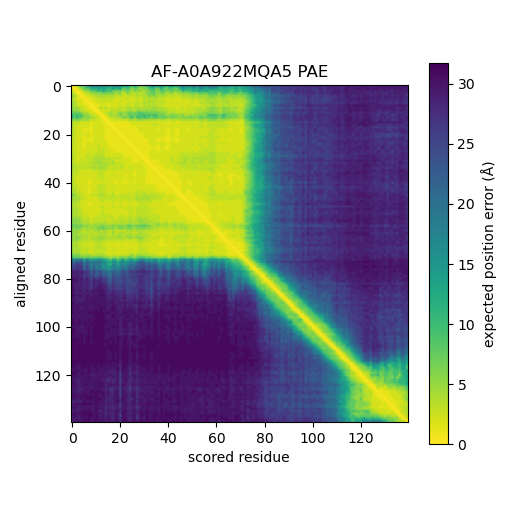29.886 49.545 -23.465 1.00 32.47 103 SER A C 1
ATOM 808 O O . SER A 1 103 ? -28.709 49.857 -23.322 1.00 32.47 103 SER A O 1
ATOM 810 N N . HIS A 1 104 ? -30.233 48.484 -24.206 1.00 34.06 104 HIS A N 1
ATOM 811 C CA . HIS A 1 104 ? -29.673 48.243 -25.552 1.00 34.06 104 HIS A CA 1
ATOM 812 C C . HIS A 1 104 ? -30.752 47.633 -26.479 1.00 34.06 104 HIS A C 1
ATOM 814 O O . HIS A 1 104 ? -31.812 47.220 -26.015 1.00 34.06 104 HIS A O 1
ATOM 820 N N . LYS A 1 105 ? -30.560 47.695 -27.806 1.00 32.75 105 LYS A N 1
ATOM 821 C CA . LYS A 1 105 ? -31.665 47.711 -28.792 1.00 32.75 105 LYS A CA 1
ATOM 822 C C . LYS A 1 105 ? -31.794 46.439 -29.645 1.00 32.75 105 LYS A C 1
ATOM 824 O O . LYS A 1 105 ? -30.824 46.087 -30.305 1.00 32.75 105 LYS A O 1
ATOM 829 N N . SER A 1 106 ? -33.045 45.989 -29.837 1.00 30.12 106 SER A N 1
ATOM 830 C CA . SER A 1 106 ? -33.610 45.423 -31.093 1.00 30.12 106 SER A CA 1
ATOM 831 C C . SER A 1 106 ? -33.068 44.050 -31.594 1.00 30.12 106 SER A C 1
ATOM 833 O O . SER A 1 106 ? -31.890 43.770 -31.443 1.00 30.12 106 SER A O 1
ATOM 835 N N . ASN A 1 107 ? -33.836 43.155 -32.242 1.00 28.09 107 ASN A N 1
ATOM 836 C CA . ASN A 1 107 ? -35.236 43.219 -32.698 1.00 28.09 107 ASN A CA 1
ATOM 837 C C . ASN A 1 107 ? -35.850 41.814 -32.990 1.00 28.09 107 ASN A C 1
ATOM 839 O O . ASN A 1 107 ? -35.102 40.875 -33.226 1.00 28.09 107 ASN A O 1
ATOM 843 N N . ILE A 1 108 ? -37.188 41.739 -33.096 1.00 33.47 108 ILE A N 1
ATOM 844 C CA . ILE A 1 108 ? -38.036 40.685 -33.728 1.00 33.47 108 ILE A CA 1
ATOM 845 C C . ILE A 1 108 ? -37.858 39.209 -33.282 1.00 33.47 108 ILE A C 1
ATOM 847 O O . ILE A 1 108 ? -37.148 38.420 -33.896 1.00 33.47 108 ILE A O 1
ATOM 851 N N . GLU A 1 109 ? -38.620 38.835 -32.252 1.00 35.41 109 GLU A N 1
ATOM 852 C CA . GLU A 1 109 ? -39.719 37.844 -32.312 1.00 35.41 109 GLU A CA 1
ATOM 853 C C . GLU A 1 109 ? -39.669 36.665 -33.322 1.00 35.41 109 GLU A C 1
ATOM 855 O O . GLU A 1 109 ? -39.846 36.833 -34.527 1.00 35.41 109 GLU A O 1
ATOM 860 N N . ALA A 1 110 ? -39.631 35.437 -32.788 1.00 30.88 110 ALA A N 1
ATOM 861 C CA . ALA A 1 110 ? -40.229 34.246 -33.400 1.00 30.88 110 ALA A CA 1
ATOM 862 C C . ALA A 1 110 ? -40.714 33.278 -32.298 1.00 30.88 110 ALA A C 1
ATOM 864 O O . ALA A 1 110 ? -40.087 33.171 -31.243 1.00 30.88 110 ALA A O 1
ATOM 865 N N . ALA A 1 111 ? -41.840 32.598 -32.528 1.00 38.25 111 ALA A N 1
ATOM 866 C CA . ALA A 1 111 ? -42.456 31.648 -31.591 1.00 38.25 111 ALA A CA 1
ATOM 867 C C . ALA A 1 111 ? -41.727 30.272 -31.587 1.00 38.25 111 ALA A C 1
ATOM 869 O O . ALA A 1 111 ? -40.906 30.025 -32.472 1.00 38.25 111 ALA A O 1
ATOM 870 N N . PRO A 1 112 ? -41.961 29.378 -30.601 1.00 40.88 112 PRO A N 1
ATOM 871 C CA . PRO A 1 112 ? -41.053 28.258 -30.345 1.00 40.88 112 PRO A CA 1
ATOM 872 C C . PRO A 1 112 ? -41.254 27.058 -31.284 1.00 40.88 112 PRO A C 1
ATOM 874 O O . PRO A 1 112 ? -42.308 26.421 -31.287 1.00 40.88 112 PRO A O 1
ATOM 877 N N . GLU A 1 113 ? -40.189 26.681 -31.992 1.00 45.00 113 GLU A N 1
ATOM 878 C CA . GLU A 1 113 ? -40.063 25.371 -32.643 1.00 45.00 113 GLU A CA 1
ATOM 879 C C . GLU A 1 113 ? -39.753 24.269 -31.602 1.00 45.00 113 GLU A C 1
ATOM 881 O O . GLU A 1 113 ? -39.014 24.514 -30.641 1.00 45.00 113 GLU A O 1
ATOM 886 N N . PRO A 1 114 ? -40.293 23.044 -31.751 1.00 42.09 114 PRO A N 1
ATOM 887 C CA . PRO A 1 114 ? -40.117 21.976 -30.771 1.00 42.09 114 PRO A CA 1
ATOM 888 C C . PRO A 1 114 ? -38.694 21.401 -30.789 1.00 42.09 114 PRO A C 1
ATOM 890 O O . PRO A 1 114 ? -38.093 21.210 -31.846 1.00 42.09 114 PRO A O 1
ATOM 893 N N . VAL A 1 115 ? -38.172 21.030 -29.613 1.00 47.25 115 VAL A N 1
ATOM 894 C CA . VAL A 1 115 ? -36.831 20.433 -29.460 1.00 47.25 115 VAL A CA 1
ATOM 895 C C . VAL A 1 115 ? -36.819 18.986 -29.976 1.00 47.25 115 VAL A C 1
ATOM 897 O O . VAL A 1 115 ? -36.900 18.015 -29.220 1.00 47.25 115 VAL A O 1
ATOM 900 N N . THR A 1 116 ? -36.743 18.820 -31.298 1.00 50.12 116 THR A N 1
ATOM 901 C CA . THR A 1 116 ? -36.688 17.506 -31.945 1.00 50.12 116 THR A CA 1
ATOM 902 C C . THR A 1 116 ? -35.367 16.808 -31.626 1.00 50.12 116 THR A C 1
ATOM 904 O O . THR A 1 116 ? -34.306 17.213 -32.104 1.00 50.12 116 THR A O 1
ATOM 907 N N . SER A 1 117 ? -35.430 15.727 -30.847 1.00 55.41 117 SER A N 1
ATOM 908 C CA . SER A 1 117 ? -34.267 14.872 -30.581 1.00 55.41 117 SER A CA 1
ATOM 909 C C . SER A 1 117 ? -33.668 14.325 -31.890 1.00 55.41 117 SER A C 1
ATOM 911 O O . SER A 1 117 ? -34.427 13.909 -32.769 1.00 55.41 117 SER A O 1
ATOM 913 N N . PRO A 1 118 ? -32.329 14.278 -32.040 1.00 56.16 118 PRO A N 1
ATOM 914 C CA . PRO A 1 118 ? -31.702 13.807 -33.271 1.00 56.16 118 PRO A CA 1
ATOM 915 C C . PRO A 1 118 ? -32.035 12.325 -33.527 1.00 56.16 118 PRO A C 1
ATOM 917 O O . PRO A 1 118 ? -31.938 11.513 -32.600 1.00 56.16 118 PRO A O 1
ATOM 920 N N . PRO A 1 119 ? -32.391 11.935 -34.768 1.00 61.09 119 PRO A N 1
ATOM 921 C CA . PRO A 1 119 ? -32.811 10.571 -35.073 1.00 61.09 119 PRO A CA 1
ATOM 922 C C . PRO A 1 119 ? -31.697 9.557 -34.789 1.00 61.09 119 PRO A C 1
ATOM 924 O O . PRO A 1 119 ? -30.511 9.809 -35.029 1.00 61.09 119 PRO A O 1
ATOM 927 N N . SER A 1 120 ? -32.088 8.395 -34.263 1.00 57.94 120 SER A N 1
ATOM 928 C CA . SER A 1 120 ? -31.157 7.329 -33.893 1.00 57.94 120 SER A CA 1
ATOM 929 C C . SER A 1 120 ? -30.439 6.751 -35.124 1.00 57.94 120 SER A C 1
ATOM 931 O O . SER A 1 120 ? -31.069 6.562 -36.167 1.00 57.94 120 SER A O 1
ATOM 933 N N . PRO A 1 121 ? -29.133 6.442 -35.033 1.00 61.19 121 PRO A N 1
ATOM 934 C CA . PRO A 1 121 ? -28.383 5.888 -36.154 1.00 61.19 121 PRO A CA 1
ATOM 935 C C . PRO A 1 121 ? -28.849 4.458 -36.493 1.00 61.19 121 PRO A C 1
ATOM 937 O O . PRO A 1 121 ? -29.136 3.681 -35.579 1.00 61.19 121 PRO A O 1
ATOM 940 N N . PRO A 1 122 ? -28.890 4.072 -37.783 1.00 61.16 122 PRO A N 1
ATOM 941 C CA . PRO A 1 122 ? -29.324 2.738 -38.193 1.00 61.16 122 PRO A CA 1
ATOM 942 C C . PRO A 1 122 ? -28.345 1.640 -37.728 1.00 61.16 122 PRO A C 1
ATOM 944 O O . PRO A 1 122 ? -27.141 1.895 -37.593 1.00 61.16 122 PRO A O 1
ATOM 947 N N . PRO A 1 123 ? -28.824 0.398 -37.513 1.00 54.28 123 PRO A N 1
ATOM 948 C CA . PRO A 1 123 ? -27.969 -0.718 -37.118 1.00 54.28 123 PRO A CA 1
ATOM 949 C C . PRO A 1 123 ? -26.884 -0.975 -38.176 1.00 54.28 123 PRO A C 1
ATOM 951 O O . PRO A 1 123 ? -27.167 -1.053 -39.369 1.00 54.28 123 PRO A O 1
ATOM 954 N N . GLY A 1 124 ? -25.628 -1.082 -37.730 1.00 58.72 124 GLY A N 1
ATOM 955 C CA . GLY A 1 124 ? -24.449 -1.158 -38.605 1.00 58.72 124 GLY A CA 1
ATOM 956 C C . GLY A 1 124 ? -23.739 0.181 -38.863 1.00 58.72 124 GLY A C 1
ATOM 957 O O . GLY A 1 124 ? -22.738 0.207 -39.579 1.00 58.72 124 GLY A O 1
ATOM 958 N N . ALA A 1 125 ? -24.199 1.293 -38.274 1.00 59.47 125 ALA A N 1
ATOM 959 C CA . ALA A 1 125 ? -23.536 2.592 -38.398 1.00 59.47 125 ALA A CA 1
ATOM 960 C C . ALA A 1 125 ? -22.054 2.562 -37.962 1.00 59.47 125 ALA A C 1
ATOM 962 O O . ALA A 1 125 ? -21.707 2.142 -36.858 1.00 59.47 125 ALA A O 1
ATOM 963 N N . SER A 1 126 ? -21.173 3.080 -38.825 1.00 63.00 126 SER A N 1
ATOM 964 C CA . SER A 1 126 ? -19.731 3.177 -38.563 1.00 63.00 126 SER A CA 1
ATOM 965 C C . SER A 1 126 ? -19.416 3.993 -37.302 1.00 63.00 126 SER A C 1
ATOM 967 O O . SER A 1 126 ? -20.077 4.992 -37.006 1.00 63.00 126 SER A O 1
ATOM 969 N N . ALA A 1 127 ? -18.325 3.649 -36.610 1.00 64.06 127 ALA A N 1
ATOM 970 C CA . ALA A 1 127 ? -17.850 4.348 -35.413 1.00 64.06 127 ALA A CA 1
ATOM 971 C C . ALA A 1 127 ? -17.661 5.871 -35.605 1.00 64.06 127 ALA A C 1
ATOM 973 O O . ALA A 1 127 ? -17.761 6.628 -34.639 1.00 64.06 127 ALA A O 1
ATOM 974 N N . ARG A 1 128 ? -17.431 6.348 -36.840 1.00 62.44 128 ARG A N 1
ATOM 975 C CA . ARG A 1 128 ? -17.382 7.789 -37.156 1.00 62.44 128 ARG A CA 1
ATOM 976 C C . ARG A 1 128 ? -18.755 8.467 -37.031 1.00 62.44 128 ARG A C 1
ATOM 978 O O . ARG A 1 128 ? -18.817 9.591 -36.546 1.00 62.44 128 ARG A O 1
ATOM 985 N N . ALA A 1 129 ? -19.835 7.785 -37.418 1.00 60.41 129 ALA A N 1
ATOM 986 C CA . ALA A 1 129 ? -21.205 8.287 -37.304 1.00 60.41 129 ALA A CA 1
ATOM 987 C C . ALA A 1 129 ? -21.694 8.274 -35.846 1.00 60.41 129 ALA A C 1
ATOM 989 O O . ALA A 1 129 ? -22.237 9.272 -35.377 1.00 60.41 129 ALA A O 1
ATOM 990 N N . LEU A 1 130 ? -21.408 7.201 -35.096 1.00 60.84 130 LEU A N 1
ATOM 991 C CA . LEU A 1 130 ? -21.726 7.112 -33.661 1.00 60.84 130 LEU A CA 1
ATOM 992 C C . LEU A 1 130 ? -21.072 8.247 -32.852 1.00 60.84 130 LEU A C 1
ATOM 994 O O . LEU A 1 130 ? -21.723 8.877 -32.024 1.00 60.84 130 LEU A O 1
ATOM 998 N N . ARG A 1 131 ? -19.803 8.574 -33.139 1.00 70.56 131 ARG A N 1
ATOM 999 C CA . ARG A 1 131 ? -19.098 9.707 -32.508 1.00 70.56 131 ARG A CA 1
ATOM 1000 C C . ARG A 1 131 ? -19.728 11.064 -32.843 1.00 70.56 131 ARG A C 1
ATOM 1002 O O . ARG A 1 131 ? -19.763 11.932 -31.978 1.00 70.56 131 ARG A O 1
ATOM 1009 N N . ALA A 1 132 ? -20.233 11.249 -34.065 1.00 67.44 132 ALA A N 1
ATOM 1010 C CA . ALA A 1 132 ? -20.922 12.478 -34.459 1.00 67.44 132 ALA A CA 1
ATOM 1011 C C . ALA A 1 132 ? -22.281 12.625 -33.749 1.00 67.44 132 ALA A C 1
ATOM 1013 O O . ALA A 1 132 ? -22.553 13.676 -33.175 1.00 67.44 132 ALA A O 1
ATOM 1014 N N . HIS A 1 133 ? -23.088 11.557 -33.714 1.00 66.81 133 HIS A N 1
ATOM 1015 C CA . HIS A 1 133 ? -24.381 11.532 -33.020 1.00 66.81 133 HIS A CA 1
ATOM 1016 C C . HIS A 1 133 ? -24.223 11.796 -31.511 1.00 66.81 133 HIS A C 1
ATOM 1018 O O . HIS A 1 133 ? -24.886 12.674 -30.961 1.00 66.81 133 HIS A O 1
ATOM 1024 N N . ASN A 1 134 ? -23.273 11.122 -30.853 1.00 66.62 134 ASN A N 1
ATOM 1025 C CA . ASN A 1 134 ? -23.017 11.330 -29.425 1.00 66.62 134 ASN A CA 1
ATOM 1026 C C . ASN A 1 134 ? -22.506 12.748 -29.116 1.00 66.62 134 ASN A C 1
ATOM 1028 O O . ASN A 1 134 ? -22.835 13.284 -28.064 1.00 66.62 134 ASN A O 1
ATOM 1032 N N . ARG A 1 135 ? -21.746 13.381 -30.024 1.00 70.88 135 ARG A N 1
ATOM 1033 C CA . ARG A 1 135 ? -21.325 14.783 -29.859 1.00 70.88 135 ARG A CA 1
ATOM 1034 C C . ARG A 1 135 ? -22.498 15.757 -29.991 1.00 70.88 135 ARG A C 1
ATOM 1036 O O . ARG A 1 135 ? -22.564 16.702 -29.217 1.00 70.88 135 ARG A O 1
ATOM 1043 N N . ALA A 1 136 ? -23.424 15.524 -30.923 1.00 62.53 136 ALA A N 1
ATOM 1044 C CA . ALA A 1 136 ? -24.626 16.350 -31.062 1.00 62.53 136 ALA A CA 1
ATOM 1045 C C . ALA A 1 136 ? -25.524 16.287 -29.809 1.00 62.53 136 ALA A C 1
ATOM 1047 O O . ALA A 1 136 ? -26.111 17.289 -29.423 1.00 62.53 136 ALA A O 1
ATOM 1048 N N . ARG A 1 137 ? -25.571 15.130 -29.133 1.00 60.53 137 ARG A N 1
ATOM 1049 C CA . ARG A 1 137 ? -26.325 14.927 -27.884 1.00 60.53 137 ARG A CA 1
ATOM 1050 C C . ARG A 1 137 ? -25.705 15.593 -26.638 1.00 60.53 137 ARG A C 1
ATOM 1052 O O . ARG A 1 137 ? -26.371 15.659 -25.616 1.00 60.53 137 ARG A O 1
ATOM 1059 N N . LEU A 1 138 ? -24.460 16.075 -26.696 1.00 59.06 138 LEU A N 1
ATOM 1060 C CA . LEU A 1 138 ? -23.771 16.738 -25.569 1.00 59.06 138 LEU A CA 1
ATOM 1061 C C . LEU A 1 138 ? -23.860 18.278 -25.610 1.00 59.06 138 LEU A C 1
ATOM 1063 O O . LEU A 1 138 ? -23.176 18.956 -24.845 1.00 59.06 138 LEU A O 1
ATOM 1067 N N . HIS A 1 139 ? -24.667 18.825 -26.520 1.00 57.19 139 HIS A N 1
ATOM 1068 C CA . HIS A 1 139 ? -24.903 20.263 -26.694 1.00 57.19 139 HIS A CA 1
ATOM 1069 C C . HIS A 1 139 ? -26.413 20.593 -26.729 1.00 57.19 139 HIS A C 1
ATOM 1071 O O . HIS A 1 139 ? -26.822 21.550 -27.385 1.00 57.19 139 HIS A O 1
ATOM 1077 N N . LEU A 1 140 ? -27.214 19.765 -26.047 1.00 51.41 140 LEU A N 1
ATOM 1078 C CA . LEU A 1 140 ? -28.657 19.872 -25.804 1.00 51.41 140 LEU A CA 1
ATOM 1079 C C . LEU A 1 140 ? -28.910 19.684 -24.302 1.00 51.41 140 LEU A C 1
ATOM 1081 O O . LEU A 1 140 ? -28.189 18.838 -23.722 1.00 51.41 140 LEU A O 1
#

pLDDT: mean 70.19, std 24.65, range [28.09, 96.44]

Organism: Spodoptera exigua (NCBI:txid7107)

Solvent-accessible surface area (backbone atoms only — not comparable to full-atom values): 9761 Å² total; per-residue (Å²): 131,85,68,83,84,84,74,56,61,58,78,90,70,72,50,60,73,65,50,48,55,50,52,53,51,48,33,65,71,56,71,56,51,76,94,45,45,42,64,50,50,61,72,46,33,34,70,80,48,46,53,53,46,38,69,75,34,60,97,47,59,56,88,81,48,54,57,61,69,70,66,64,64,62,98,66,86,78,87,81,78,88,72,85,84,86,84,75,84,90,86,89,86,84,85,83,90,88,87,87,91,81,88,85,83,88,80,83,90,81,82,88,78,78,91,75,75,80,80,79,80,60,94,84,63,52,74,72,55,55,54,51,54,57,54,59,62,72,77,110